Protein AF-A0A935HZB0-F1 (afdb_monomer)

pLDDT: mean 74.21, std 20.89, range [40.34, 97.12]

Secondary structure (DSSP, 8-state):
--TTTHHHHSGGG-EEEEEES-HHHHHHHHHHHHHTT--EEEESSSS--B-SS-----------S-EEEEE-GGGHHHHHHHHTT---

Solvent-accessible surface area (backbone atoms only — not comparable to full-atom values): 5462 Å² total; per-residue (Å²): 138,66,77,77,57,60,72,63,65,57,68,79,55,54,37,80,60,47,72,46,80,48,71,74,53,52,57,50,54,50,51,55,34,55,75,69,69,52,55,44,38,45,48,49,51,55,50,73,57,58,65,73,89,80,81,84,73,94,60,77,57,95,55,96,56,51,33,34,34,25,26,46,63,91,47,40,69,61,52,35,60,74,48,67,84,71,76,135

Radius of gyration: 13.51 Å; Cα contacts (8 Å, |Δi|>4): 111; chains: 1; bounding box: 42×25×31 Å

Foldseek 3Di:
DDPVVVVVVQVVAWDWQDWAPDPVLVVVLVVLCVVVVFFKWWPQQLDTDGDDDDDDDNGRDNPVGTTTITGGPVCRVVSNVSCVPRDD

Mean predicted aligned error: 10.45 Å

Nearest PDB structures (foldseek):
  2hfv-assembly1_A  TM=7.368E-01  e=6.470E-03  Pseudomonas aeruginosa
  6fp0-assembly1_A  TM=2.869E-01  e=4.116E+00  Pseudomonas fluorescens
  5y7a-assembly1_A  TM=2.930E-01  e=6.411E+00  Pseudomonas fluorescens

Sequence (88 aa):
MNKKQHEKEDHENLVTVYATGNEAIVSVVKSVLDEAQIRYIAQGEGVQDLFGVGVIGTGFNPITGPIIFKVMPEDEEYAKELLKDITE

Structure (mmCIF, N/CA/C/O backbone):
data_AF-A0A935HZB0-F1
#
_entry.id   AF-A0A935HZB0-F1
#
loop_
_atom_site.group_PDB
_atom_site.id
_atom_site.type_symbol
_atom_site.label_atom_id
_atom_site.label_alt_id
_atom_site.label_comp_id
_atom_site.label_asym_id
_atom_site.label_entity_id
_atom_site.label_seq_id
_atom_site.pdbx_PDB_ins_code
_atom_site.Cartn_x
_atom_site.Cartn_y
_atom_site.Cartn_z
_atom_site.occupancy
_atom_site.B_iso_or_equiv
_atom_site.auth_seq_id
_atom_site.auth_comp_id
_atom_site.auth_asym_id
_atom_site.auth_atom_id
_atom_site.pdbx_PDB_model_num
ATOM 1 N N . MET A 1 1 ? -30.450 14.939 1.002 1.00 42.06 1 MET A N 1
ATOM 2 C CA . MET A 1 1 ? -29.067 14.698 1.468 1.00 42.06 1 MET A CA 1
ATOM 3 C C . MET A 1 1 ? -28.494 13.611 0.573 1.00 42.06 1 MET A C 1
ATOM 5 O O . MET A 1 1 ? -28.971 12.484 0.616 1.00 42.06 1 MET A O 1
ATOM 9 N N . ASN A 1 2 ? -27.636 13.998 -0.374 1.00 43.25 2 ASN A N 1
ATOM 10 C CA . ASN A 1 2 ? -27.254 13.174 -1.523 1.00 43.25 2 ASN A CA 1
ATOM 11 C C . ASN A 1 2 ? -26.016 12.333 -1.195 1.00 43.25 2 ASN A C 1
ATOM 13 O O . ASN A 1 2 ? -24.950 12.893 -0.966 1.00 43.25 2 ASN A O 1
ATOM 17 N N . LYS A 1 3 ? -26.144 11.002 -1.279 1.00 49.00 3 LYS A N 1
ATOM 18 C CA . LYS A 1 3 ? -25.045 10.024 -1.131 1.00 49.00 3 LYS A CA 1
ATOM 19 C C . LYS A 1 3 ? -23.796 10.334 -1.979 1.00 49.00 3 LYS A C 1
ATOM 21 O O . LYS A 1 3 ? -22.707 9.951 -1.598 1.00 49.00 3 LYS A O 1
ATOM 26 N N . LYS A 1 4 ? -23.952 11.091 -3.072 1.00 46.00 4 LYS A N 1
ATOM 27 C CA . LYS A 1 4 ? -22.876 11.484 -4.000 1.00 46.00 4 LYS A CA 1
ATOM 28 C C . LYS A 1 4 ? -21.864 12.501 -3.447 1.00 46.00 4 LYS A C 1
ATOM 30 O O . LYS A 1 4 ? -20.891 12.785 -4.135 1.00 46.00 4 LYS A O 1
ATOM 35 N N . GLN A 1 5 ? -22.134 13.130 -2.300 1.00 42.25 5 GLN A N 1
ATOM 36 C CA . GLN A 1 5 ? -21.217 14.119 -1.712 1.00 42.25 5 GLN A CA 1
ATOM 37 C C . GLN A 1 5 ? -20.164 13.473 -0.803 1.00 42.25 5 GLN A C 1
ATOM 39 O O . GLN A 1 5 ? -19.026 13.909 -0.855 1.00 42.25 5 GLN A O 1
ATOM 44 N N . HIS A 1 6 ? -20.491 12.384 -0.098 1.00 44.59 6 HIS A N 1
ATOM 45 C CA . HIS A 1 6 ? -19.532 11.698 0.781 1.00 44.59 6 HIS A CA 1
ATOM 46 C C . HIS A 1 6 ? -18.366 11.068 0.002 1.00 44.59 6 HIS A C 1
ATOM 48 O O . HIS A 1 6 ? -17.216 11.281 0.346 1.00 44.59 6 HIS A O 1
ATOM 54 N N . GLU A 1 7 ? -18.644 10.411 -1.131 1.00 48.00 7 GLU A N 1
ATOM 55 C CA . GLU A 1 7 ? -17.613 9.719 -1.928 1.00 48.00 7 GLU A CA 1
ATOM 56 C C . GLU A 1 7 ? -16.542 10.660 -2.516 1.00 48.00 7 GLU A C 1
ATOM 58 O O . GLU A 1 7 ? -15.457 10.213 -2.873 1.00 48.00 7 GLU A O 1
ATOM 63 N N . LYS A 1 8 ? -16.827 11.965 -2.644 1.00 43.06 8 LYS A N 1
ATOM 64 C CA . LYS A 1 8 ? -15.871 12.937 -3.201 1.00 43.06 8 LYS A CA 1
ATOM 65 C C . LYS A 1 8 ? -14.917 13.525 -2.166 1.00 43.06 8 LYS A C 1
ATOM 67 O O . LYS A 1 8 ? -13.835 13.945 -2.556 1.00 43.06 8 LYS A O 1
ATOM 72 N N . GLU A 1 9 ? -15.312 13.563 -0.897 1.00 42.56 9 GLU A N 1
ATOM 73 C CA . GLU A 1 9 ? -14.508 14.142 0.189 1.00 42.56 9 GLU A CA 1
ATOM 74 C C . GLU A 1 9 ? -13.464 13.133 0.715 1.00 42.56 9 GLU A C 1
ATOM 76 O O . GLU A 1 9 ? -12.416 13.527 1.222 1.00 42.56 9 GLU A O 1
ATOM 81 N N . ASP A 1 10 ? -13.692 11.831 0.502 1.00 50.00 10 ASP A N 1
ATOM 82 C CA . ASP A 1 10 ? -12.803 10.743 0.937 1.00 50.00 10 ASP A CA 1
ATOM 83 C C . ASP A 1 10 ? -11.519 10.610 0.088 1.00 50.00 10 ASP A C 1
ATOM 85 O O . ASP A 1 10 ? -10.463 10.224 0.586 1.00 50.00 10 ASP A O 1
ATOM 89 N N . HIS A 1 11 ? -11.565 10.974 -1.199 1.00 50.94 11 HIS A N 1
ATOM 90 C CA . HIS A 1 11 ? -10.417 10.826 -2.108 1.00 50.94 11 HIS A CA 1
ATOM 91 C C . HIS A 1 11 ? -9.322 11.888 -1.888 1.00 50.94 11 HIS A C 1
ATOM 93 O O . HIS A 1 11 ? -8.182 11.685 -2.310 1.00 50.94 11 HIS A O 1
ATOM 99 N N . GLU A 1 12 ? -9.641 13.016 -1.242 1.00 58.09 12 GLU A N 1
ATOM 100 C CA . GLU A 1 12 ? -8.688 14.114 -1.016 1.00 58.09 12 GLU A CA 1
ATOM 101 C C . GLU A 1 12 ? -7.689 13.820 0.118 1.00 58.09 12 GLU A C 1
ATOM 103 O O . GLU A 1 12 ? -6.668 14.499 0.217 1.00 58.09 12 GLU A O 1
ATOM 108 N N . ASN A 1 13 ? -7.926 12.771 0.916 1.00 76.81 13 ASN A N 1
ATOM 109 C CA . ASN A 1 13 ? -7.118 12.443 2.095 1.00 76.81 13 ASN A CA 1
ATOM 110 C C . ASN A 1 13 ? -6.353 11.117 1.997 1.00 76.81 13 ASN A C 1
ATOM 112 O O . ASN A 1 13 ? -5.849 10.637 3.005 1.00 76.81 13 ASN A O 1
ATOM 116 N N . LEU A 1 14 ? -6.234 10.507 0.817 1.00 86.00 14 LEU A N 1
ATOM 117 C CA . LEU A 1 14 ? -5.515 9.237 0.691 1.00 86.00 14 LEU A CA 1
ATOM 118 C C . LEU A 1 14 ? -4.037 9.374 1.084 1.00 86.00 14 LEU A C 1
ATOM 120 O O . LEU A 1 14 ? -3.314 10.235 0.571 1.00 86.00 14 LEU A O 1
ATOM 124 N N . VAL A 1 15 ? -3.575 8.474 1.948 1.00 91.75 15 VAL A N 1
ATOM 125 C CA . VAL A 1 15 ? -2.216 8.467 2.499 1.00 91.75 15 VAL A CA 1
ATOM 126 C C . VAL A 1 15 ? -1.375 7.368 1.875 1.00 91.75 15 VAL A C 1
ATOM 128 O O . VAL A 1 15 ? -1.847 6.263 1.616 1.00 91.75 15 VAL A O 1
ATOM 131 N N . THR A 1 16 ? -0.105 7.671 1.620 1.00 93.12 16 THR A N 1
ATOM 132 C CA . THR A 1 16 ? 0.839 6.709 1.047 1.00 93.12 16 THR A CA 1
ATOM 133 C C . THR A 1 16 ? 1.269 5.682 2.088 1.00 93.12 16 THR A C 1
ATOM 135 O O . THR A 1 16 ? 1.779 6.044 3.149 1.00 93.12 16 THR A O 1
ATOM 138 N N . VAL A 1 17 ? 1.150 4.403 1.737 1.00 95.06 17 VAL A N 1
ATOM 139 C CA . VAL A 1 17 ? 1.563 3.279 2.595 1.00 95.06 17 VAL A CA 1
ATOM 140 C C . VAL A 1 17 ? 2.693 2.451 2.000 1.00 95.06 17 VAL A C 1
ATOM 142 O O . VAL A 1 17 ? 3.421 1.810 2.750 1.00 95.06 17 VAL A O 1
ATOM 145 N N . TYR A 1 18 ? 2.892 2.503 0.679 1.00 93.69 18 TYR A N 1
ATOM 146 C CA . TYR A 1 18 ? 3.968 1.776 0.010 1.00 93.69 18 TYR A CA 1
ATOM 147 C C . TYR A 1 18 ? 4.363 2.440 -1.312 1.00 93.69 18 TYR A C 1
ATOM 149 O O . TYR A 1 18 ? 3.536 3.084 -1.962 1.00 93.69 18 TYR A O 1
ATOM 157 N N . ALA A 1 19 ? 5.619 2.278 -1.724 1.00 91.69 19 ALA A N 1
ATOM 158 C CA . ALA A 1 19 ? 6.095 2.695 -3.037 1.00 91.69 19 ALA A CA 1
ATOM 159 C C . ALA A 1 19 ? 7.171 1.728 -3.544 1.00 91.69 19 ALA A C 1
ATOM 161 O O . ALA A 1 19 ? 8.071 1.377 -2.788 1.00 91.69 19 ALA A O 1
ATOM 162 N N . THR A 1 20 ? 7.097 1.317 -4.811 1.00 88.69 20 THR A N 1
ATOM 163 C CA . THR A 1 20 ? 8.092 0.416 -5.421 1.00 88.69 20 THR A CA 1
ATOM 164 C C . THR A 1 20 ? 8.237 0.666 -6.918 1.00 88.69 20 THR A C 1
ATOM 166 O O . THR A 1 20 ? 7.277 1.035 -7.596 1.00 88.69 20 THR A O 1
ATOM 169 N N . GLY A 1 21 ? 9.448 0.473 -7.443 1.00 86.44 21 GLY A N 1
ATOM 170 C CA . GLY A 1 21 ? 9.707 0.442 -8.888 1.00 86.44 21 GLY A CA 1
ATOM 171 C C . GLY A 1 21 ? 9.659 -0.967 -9.488 1.00 86.44 21 GLY A C 1
ATOM 172 O O . GLY A 1 21 ? 9.860 -1.120 -10.691 1.00 86.44 21 GLY A O 1
ATOM 173 N N . ASN A 1 22 ? 9.436 -1.995 -8.667 1.00 85.62 22 ASN A N 1
ATOM 174 C CA . ASN A 1 22 ? 9.487 -3.395 -9.063 1.00 85.62 22 ASN A CA 1
ATOM 175 C C . ASN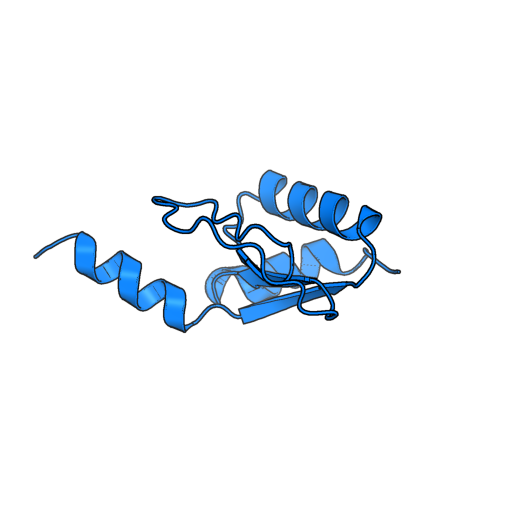 A 1 22 ? 8.076 -3.944 -9.329 1.00 85.62 22 ASN A C 1
ATOM 177 O O . ASN A 1 22 ? 7.280 -4.142 -8.412 1.00 85.62 22 ASN A O 1
ATOM 181 N N . GLU A 1 23 ? 7.783 -4.259 -10.592 1.00 82.62 23 GLU A N 1
ATOM 182 C CA . GLU A 1 23 ? 6.482 -4.791 -11.028 1.00 82.62 23 GLU A CA 1
ATOM 183 C C . GLU A 1 23 ? 6.094 -6.115 -10.342 1.00 82.62 23 GLU A C 1
ATOM 185 O O . GLU A 1 23 ? 4.910 -6.379 -10.116 1.00 82.62 23 GLU A O 1
ATOM 190 N N . ALA A 1 24 ? 7.072 -6.944 -9.958 1.00 86.50 24 ALA A N 1
ATOM 191 C CA . ALA A 1 24 ? 6.788 -8.180 -9.231 1.00 86.50 24 ALA A CA 1
ATOM 192 C C . ALA A 1 24 ? 6.219 -7.881 -7.835 1.00 86.50 24 ALA A C 1
ATOM 194 O O . ALA A 1 24 ? 5.286 -8.546 -7.387 1.00 86.50 24 ALA A O 1
ATOM 195 N N . ILE A 1 25 ? 6.736 -6.840 -7.177 1.00 91.31 25 ILE A N 1
ATOM 196 C CA . ILE A 1 25 ? 6.311 -6.423 -5.837 1.00 91.31 25 ILE A CA 1
ATOM 197 C C . ILE A 1 25 ? 4.942 -5.754 -5.882 1.00 91.31 25 ILE A C 1
ATOM 199 O O . ILE A 1 25 ? 4.120 -6.000 -5.005 1.00 91.31 25 ILE A O 1
ATOM 203 N N . VAL A 1 26 ? 4.648 -4.991 -6.936 1.00 89.94 26 VAL A N 1
ATOM 204 C CA . VAL A 1 26 ? 3.321 -4.391 -7.167 1.00 89.94 26 VAL A CA 1
ATOM 205 C C . VAL A 1 26 ? 2.217 -5.442 -7.064 1.00 89.94 26 VAL A C 1
ATOM 207 O O . VAL A 1 26 ? 1.235 -5.233 -6.357 1.00 89.94 26 VAL A O 1
ATOM 210 N N . SER A 1 27 ? 2.399 -6.598 -7.707 1.00 89.25 27 SER A N 1
ATOM 211 C CA . SER A 1 27 ? 1.412 -7.688 -7.673 1.00 89.25 27 SER A CA 1
ATOM 212 C C . SER A 1 27 ? 1.229 -8.279 -6.268 1.00 89.25 27 SER A C 1
ATOM 214 O O . SER A 1 27 ? 0.111 -8.629 -5.884 1.00 89.25 27 SER A O 1
ATOM 216 N N . VAL A 1 28 ? 2.308 -8.361 -5.484 1.00 93.50 28 VAL A N 1
ATOM 217 C CA . VAL A 1 28 ? 2.265 -8.836 -4.091 1.00 93.50 28 VAL A CA 1
ATOM 218 C C . VAL A 1 28 ? 1.523 -7.835 -3.205 1.00 93.50 28 VAL A C 1
ATOM 220 O O . VAL A 1 28 ? 0.610 -8.228 -2.486 1.00 93.50 28 VAL A O 1
ATOM 223 N N . VAL A 1 29 ? 1.854 -6.544 -3.302 1.00 94.00 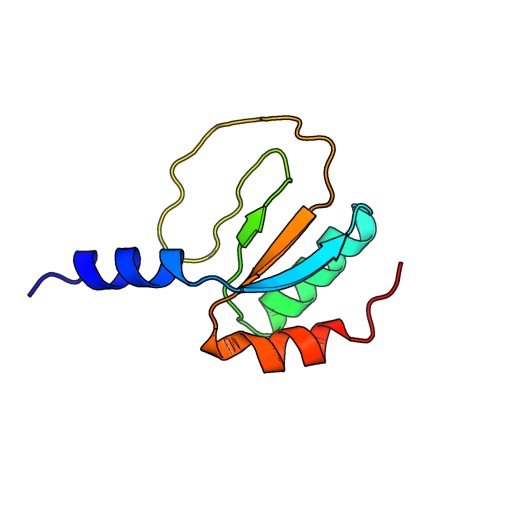29 VAL A N 1
ATOM 224 C CA . VAL A 1 29 ? 1.210 -5.475 -2.519 1.00 94.00 29 VAL A CA 1
ATOM 225 C C . VAL A 1 29 ? -0.292 -5.425 -2.795 1.00 94.00 29 VAL A C 1
ATOM 227 O O . VAL A 1 29 ? -1.077 -5.391 -1.849 1.00 94.00 29 VAL A O 1
ATOM 230 N N . LYS A 1 30 ? -0.697 -5.490 -4.073 1.00 92.06 30 LYS A N 1
ATOM 231 C CA . LYS A 1 30 ? -2.114 -5.566 -4.468 1.00 92.06 30 LYS A CA 1
ATOM 232 C C . LYS A 1 30 ? -2.816 -6.743 -3.794 1.00 92.06 30 LYS A C 1
ATOM 234 O O . LYS A 1 30 ? -3.817 -6.544 -3.121 1.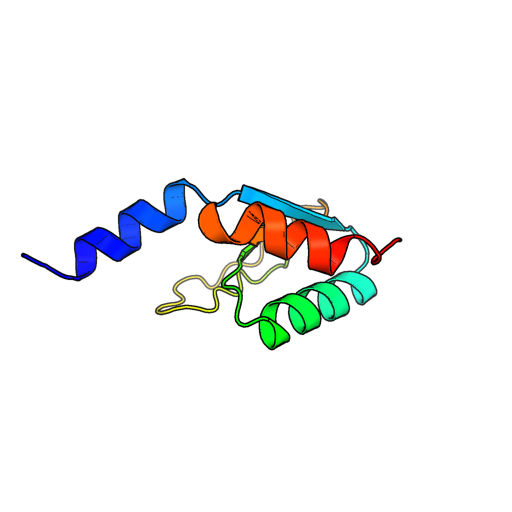00 92.06 30 LYS A O 1
ATOM 239 N N . SER A 1 31 ? -2.230 -7.937 -3.895 1.00 92.81 31 SER A N 1
ATOM 240 C CA . SER A 1 31 ? -2.808 -9.160 -3.324 1.00 92.81 31 SER A CA 1
ATOM 241 C C . SER A 1 31 ? -3.000 -9.067 -1.805 1.00 92.81 31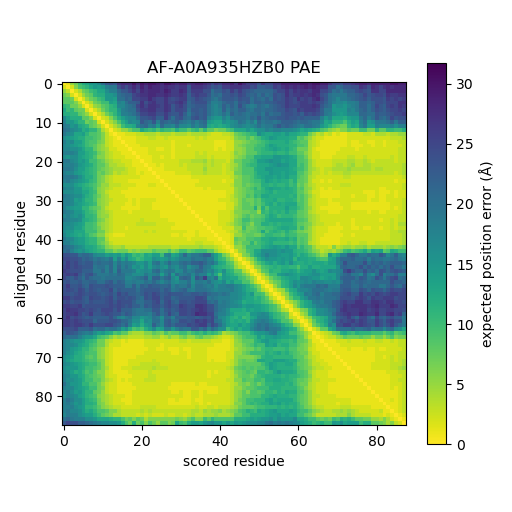 SER A C 1
ATOM 243 O O . SER A 1 31 ? -4.041 -9.476 -1.299 1.00 92.81 31 SER A O 1
ATOM 245 N N . VAL A 1 32 ? -2.029 -8.499 -1.079 1.00 95.38 32 VAL A N 1
ATOM 246 C CA . VAL A 1 32 ? -2.105 -8.328 0.384 1.00 95.38 32 VAL A CA 1
ATOM 247 C C . VAL A 1 32 ? -3.211 -7.347 0.777 1.00 95.38 32 VAL A C 1
ATOM 249 O O . VAL A 1 32 ? -3.989 -7.630 1.688 1.00 95.38 32 VAL A O 1
ATOM 252 N N . LEU A 1 33 ? -3.310 -6.205 0.090 1.00 93.50 33 LEU A N 1
ATOM 253 C CA . LEU A 1 33 ? -4.359 -5.218 0.356 1.00 93.50 33 LEU A CA 1
ATOM 254 C C . LEU A 1 33 ? -5.753 -5.751 -0.023 1.00 93.50 33 LEU A C 1
ATOM 256 O O . LEU A 1 33 ? -6.711 -5.524 0.717 1.00 93.50 33 LEU A O 1
ATOM 260 N N . ASP A 1 34 ? -5.855 -6.510 -1.119 1.00 91.12 34 ASP A N 1
ATOM 261 C CA . ASP A 1 34 ? -7.095 -7.151 -1.572 1.00 91.12 34 ASP A CA 1
ATOM 262 C C . ASP A 1 34 ? -7.597 -8.202 -0.563 1.00 91.12 34 ASP A C 1
ATOM 264 O O . ASP A 1 34 ? -8.785 -8.219 -0.212 1.00 91.12 34 ASP A O 1
ATOM 268 N N . GLU A 1 35 ? -6.699 -9.062 -0.066 1.00 93.44 35 GLU A N 1
ATOM 269 C CA . GLU A 1 35 ? -7.007 -10.075 0.954 1.00 93.44 35 GLU A CA 1
ATOM 270 C C . GLU A 1 35 ? -7.466 -9.426 2.266 1.00 93.44 35 GLU A C 1
ATOM 272 O O . GLU A 1 35 ? -8.430 -9.883 2.884 1.00 93.44 35 GLU A O 1
ATOM 277 N N . ALA A 1 36 ? -6.839 -8.312 2.645 1.00 92.44 36 ALA A N 1
ATOM 278 C CA . ALA A 1 36 ? -7.215 -7.517 3.809 1.00 92.44 36 ALA A CA 1
ATOM 279 C C . ALA A 1 36 ? -8.476 -6.655 3.599 1.00 92.44 36 ALA A C 1
ATOM 281 O O . ALA A 1 36 ? -8.913 -5.985 4.533 1.00 92.44 36 ALA A O 1
ATOM 282 N N . GLN A 1 37 ? -9.075 -6.675 2.400 1.00 92.50 37 GLN A N 1
ATOM 283 C CA . GLN A 1 37 ? -10.242 -5.864 2.024 1.00 92.50 37 GLN A CA 1
ATOM 284 C C . GLN A 1 37 ? -10.011 -4.347 2.183 1.00 92.50 37 GLN A C 1
ATOM 286 O O . GLN A 1 37 ? -10.957 -3.590 2.415 1.00 92.50 37 GLN A O 1
ATOM 291 N N . ILE A 1 38 ? -8.764 -3.894 2.032 1.00 90.12 38 ILE A N 1
ATOM 292 C CA . ILE A 1 38 ? -8.384 -2.483 2.130 1.00 90.12 38 ILE A CA 1
ATOM 293 C C . ILE A 1 38 ? -8.546 -1.834 0.759 1.00 90.12 38 ILE A C 1
ATOM 295 O O . ILE A 1 38 ? -8.010 -2.309 -0.242 1.00 90.12 38 ILE A O 1
ATOM 299 N N . ARG A 1 39 ? -9.262 -0.709 0.697 1.00 87.12 39 ARG A N 1
ATOM 300 C CA . ARG A 1 39 ? -9.388 0.066 -0.546 1.00 87.12 39 ARG A CA 1
ATOM 301 C C . ARG A 1 39 ? -8.106 0.854 -0.796 1.00 87.12 39 ARG A C 1
ATOM 303 O O . ARG A 1 39 ? -7.644 1.575 0.087 1.00 87.12 39 ARG A O 1
ATOM 310 N N . TYR A 1 40 ? -7.568 0.773 -2.011 1.00 87.81 40 TYR A N 1
ATOM 311 C CA . TYR A 1 40 ? -6.354 1.495 -2.387 1.00 87.81 40 TYR A CA 1
ATOM 312 C C . TYR A 1 40 ? -6.398 2.069 -3.806 1.00 87.81 40 TYR A C 1
ATOM 314 O O . TYR A 1 40 ? -7.201 1.668 -4.650 1.00 87.81 40 TYR A O 1
ATOM 322 N N . ILE A 1 41 ? -5.483 3.006 -4.059 1.00 86.25 41 ILE A N 1
ATOM 323 C CA . ILE A 1 41 ? -5.107 3.492 -5.387 1.00 86.25 41 ILE A CA 1
ATOM 324 C C . ILE A 1 41 ? -3.638 3.150 -5.627 1.00 86.25 41 ILE A C 1
ATOM 326 O O . ILE A 1 41 ? -2.789 3.493 -4.803 1.00 86.25 41 ILE A O 1
ATOM 330 N N . ALA A 1 42 ? -3.336 2.552 -6.780 1.00 86.06 42 ALA A N 1
ATOM 331 C CA . ALA A 1 42 ? -1.975 2.426 -7.299 1.00 86.06 42 ALA A CA 1
ATOM 332 C C . ALA A 1 42 ? -1.707 3.542 -8.328 1.00 86.06 42 ALA A C 1
ATOM 334 O O . ALA A 1 42 ? -2.225 3.529 -9.444 1.00 86.06 42 ALA A O 1
ATOM 335 N N . GLN A 1 43 ? -0.929 4.557 -7.945 1.00 78.00 43 GLN A N 1
ATOM 336 C CA . GLN A 1 43 ? -0.558 5.680 -8.815 1.00 78.00 43 GLN A CA 1
ATOM 337 C C . GLN A 1 43 ? 0.792 5.406 -9.484 1.00 78.00 43 GLN A C 1
ATOM 339 O O . GLN A 1 43 ? 1.780 5.221 -8.785 1.00 78.00 43 GLN A O 1
ATOM 344 N N . GLY A 1 44 ? 0.857 5.435 -10.817 1.00 68.31 44 GLY A N 1
ATOM 345 C CA . GLY A 1 44 ? 2.106 5.246 -11.575 1.00 68.31 44 GLY A CA 1
ATOM 346 C C . GLY A 1 44 ? 2.093 4.043 -12.517 1.00 68.31 44 GLY A C 1
ATOM 347 O O . GLY A 1 44 ? 2.886 4.000 -13.452 1.00 68.31 44 GLY A O 1
ATOM 348 N N . GLU A 1 45 ? 1.145 3.116 -12.358 1.00 56.31 45 GLU A N 1
ATOM 349 C CA . GLU A 1 45 ? 0.796 2.207 -13.447 1.00 56.31 45 GLU A CA 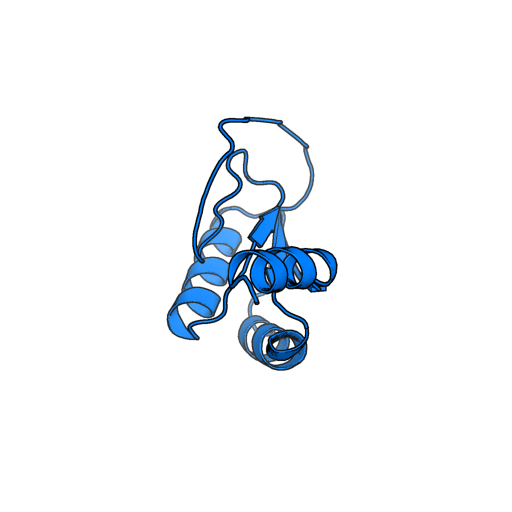1
ATOM 350 C C . GLU A 1 45 ? 0.119 3.026 -14.554 1.00 56.31 45 GLU A C 1
ATOM 352 O O . GLU A 1 45 ? -0.648 3.951 -14.280 1.00 56.31 45 GLU A O 1
ATOM 357 N N . GLY A 1 46 ? 0.364 2.693 -15.824 1.00 50.75 46 GLY A N 1
ATOM 358 C CA . GLY A 1 46 ? -0.303 3.318 -16.979 1.00 50.75 46 GLY A CA 1
ATOM 359 C C . GLY A 1 46 ? -1.834 3.142 -17.017 1.00 50.75 46 GLY A C 1
ATOM 360 O O . GLY A 1 46 ? -2.452 3.436 -18.040 1.00 50.75 46 GLY A O 1
ATOM 361 N N . VAL A 1 47 ? -2.431 2.653 -15.926 1.00 51.31 47 VAL A N 1
ATOM 362 C CA . VAL A 1 47 ? -3.848 2.440 -15.651 1.00 51.31 47 VAL A CA 1
ATOM 363 C C . VAL A 1 47 ? -4.064 2.764 -14.165 1.00 51.31 47 VAL A C 1
ATOM 365 O O . VAL A 1 47 ? -3.480 2.118 -13.304 1.00 51.31 47 VAL A O 1
ATOM 368 N N . GLN A 1 48 ? -4.875 3.779 -13.847 1.00 52.41 48 GLN A N 1
ATOM 369 C CA . GLN A 1 48 ? -5.353 3.985 -12.474 1.00 52.41 48 GLN A CA 1
ATOM 370 C C . GLN A 1 48 ? -6.420 2.924 -12.184 1.00 52.41 48 GLN A C 1
ATOM 372 O O . GLN A 1 48 ? -7.587 3.122 -12.526 1.00 52.41 48 GLN A O 1
ATOM 377 N N . ASP A 1 49 ? -6.027 1.801 -11.586 1.00 54.97 49 ASP A N 1
ATOM 378 C CA . ASP A 1 49 ? -6.987 0.864 -11.002 1.00 54.97 49 ASP A CA 1
ATOM 379 C C . ASP A 1 49 ? -7.515 1.458 -9.689 1.00 54.97 49 ASP A C 1
ATOM 381 O O . ASP A 1 49 ? -6.776 1.651 -8.722 1.00 54.97 49 ASP A O 1
ATOM 385 N N . LEU A 1 50 ? -8.807 1.797 -9.688 1.00 54.38 50 LEU A N 1
ATOM 386 C CA . LEU A 1 50 ? -9.564 2.206 -8.507 1.00 54.38 50 LEU A CA 1
ATOM 387 C C . LEU A 1 50 ? -10.531 1.075 -8.160 1.00 54.38 50 LEU A C 1
ATOM 389 O O . LEU A 1 50 ? -11.553 0.902 -8.831 1.00 54.38 50 LEU A O 1
ATOM 393 N N . PHE A 1 51 ? -10.239 0.313 -7.107 1.00 54.78 51 PHE A N 1
ATOM 394 C CA . PHE A 1 51 ? -11.197 -0.645 -6.559 1.00 54.78 51 PHE A CA 1
ATOM 395 C C . PHE A 1 51 ? -12.035 0.020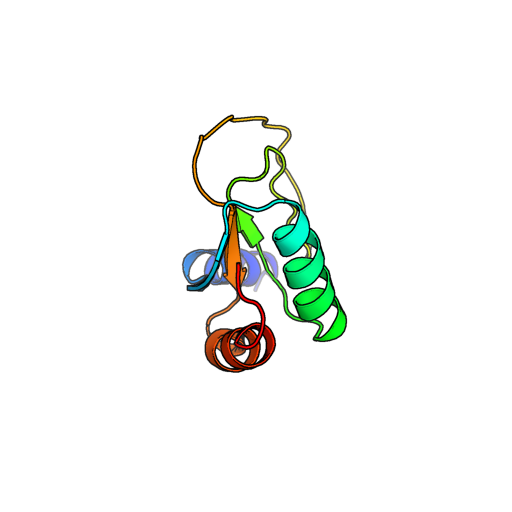 -5.457 1.00 54.78 51 PHE A C 1
ATOM 397 O O . PHE A 1 51 ? -11.575 0.269 -4.346 1.00 54.78 51 PHE A O 1
ATOM 404 N N . GLY A 1 52 ? -13.291 0.329 -5.804 1.00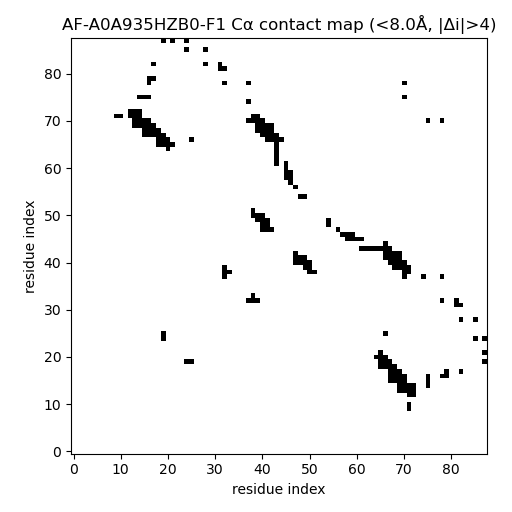 51.44 52 GLY A N 1
ATOM 405 C CA . GLY A 1 52 ? -14.273 1.002 -4.946 1.00 51.44 52 GLY A CA 1
ATOM 406 C C . GLY A 1 52 ? -15.097 2.030 -5.728 1.00 51.44 52 GLY A C 1
ATOM 407 O O . GLY A 1 52 ? -14.718 3.184 -5.805 1.00 51.44 52 GLY A O 1
ATOM 408 N N . VAL A 1 53 ? -16.208 1.590 -6.333 1.00 44.16 53 VAL A N 1
ATOM 409 C CA . VAL A 1 53 ? -17.244 2.396 -7.025 1.00 44.16 53 VAL A CA 1
ATOM 410 C C . VAL A 1 53 ? -16.723 3.500 -7.975 1.00 44.16 53 VAL A C 1
ATOM 412 O O . VAL A 1 53 ? -16.647 4.671 -7.628 1.00 44.16 53 VAL A O 1
ATOM 415 N N . GLY A 1 54 ? -16.532 3.137 -9.251 1.00 42.91 54 GLY A N 1
ATOM 416 C CA . GLY A 1 54 ? -16.568 4.077 -10.382 1.00 42.91 54 GLY A CA 1
ATOM 417 C C . GLY A 1 54 ? -15.209 4.463 -10.967 1.00 42.91 54 GLY A C 1
ATOM 418 O O . GLY A 1 54 ? -14.625 5.475 -10.600 1.00 42.91 54 GLY A O 1
ATOM 419 N N . VAL A 1 55 ? -14.758 3.717 -11.978 1.00 46.34 55 VAL A N 1
ATOM 420 C CA . VAL A 1 55 ? -13.610 4.108 -12.808 1.00 46.34 55 VAL A CA 1
ATOM 421 C C . VAL A 1 55 ? -14.096 4.962 -13.987 1.00 46.34 55 VAL A C 1
ATOM 423 O O . VAL A 1 55 ? -14.883 4.499 -14.813 1.00 46.34 55 VAL A O 1
ATOM 426 N N . ILE A 1 56 ? -13.600 6.198 -14.102 1.00 43.72 56 ILE A N 1
ATOM 427 C CA . ILE A 1 56 ? -13.533 6.946 -15.368 1.00 43.72 56 ILE A CA 1
ATOM 428 C C . ILE A 1 56 ? -12.070 7.340 -15.572 1.00 43.72 56 ILE A C 1
ATOM 430 O O . ILE A 1 56 ? -11.555 8.173 -14.833 1.00 43.72 56 ILE A O 1
ATOM 434 N N . GLY A 1 57 ? -11.414 6.788 -16.596 1.00 44.84 57 GLY A N 1
ATOM 435 C CA . GLY A 1 57 ? -10.106 7.282 -17.026 1.00 44.84 57 GLY A CA 1
ATOM 436 C C . GLY A 1 57 ? -9.303 6.301 -17.874 1.00 44.84 57 GLY A C 1
ATOM 437 O O . GLY A 1 57 ? -8.519 5.522 -17.353 1.00 44.84 57 GLY A O 1
ATOM 438 N N . THR A 1 58 ? -9.449 6.381 -19.197 1.00 41.16 58 THR A N 1
ATOM 439 C CA . THR A 1 58 ? -8.502 5.805 -20.161 1.00 41.16 58 THR A CA 1
ATOM 440 C C . THR A 1 58 ? -7.339 6.785 -20.344 1.00 41.16 58 THR A C 1
ATOM 442 O O . THR A 1 58 ? -7.492 7.785 -21.048 1.00 41.16 58 THR A O 1
ATOM 445 N N . GLY A 1 59 ? -6.191 6.552 -19.710 1.00 41.53 59 GLY A N 1
ATOM 446 C CA . GLY A 1 59 ? -5.041 7.448 -19.859 1.00 41.53 59 GLY A CA 1
ATOM 447 C C . GLY A 1 59 ? -3.718 6.788 -19.500 1.00 41.53 59 GLY A C 1
ATOM 448 O O . GLY A 1 59 ? -3.377 6.693 -18.329 1.00 41.53 59 GLY A O 1
ATOM 449 N N . PHE A 1 60 ? -2.963 6.386 -20.523 1.00 40.34 60 PHE A N 1
ATOM 450 C CA . PHE A 1 60 ? -1.573 5.953 -20.407 1.00 40.34 60 PHE A CA 1
ATOM 451 C C . PHE A 1 60 ? -0.683 7.200 -20.295 1.00 40.34 60 PHE A C 1
ATOM 453 O O . PHE A 1 60 ? -0.587 7.967 -21.255 1.00 40.34 60 PHE A O 1
ATOM 460 N N . ASN A 1 61 ? -0.054 7.435 -19.141 1.00 44.97 61 ASN A N 1
ATOM 461 C CA . ASN A 1 61 ? 0.982 8.459 -18.994 1.00 44.97 61 ASN A CA 1
ATOM 462 C C . ASN A 1 61 ? 2.253 7.789 -18.449 1.00 44.97 61 ASN A C 1
ATOM 464 O O . ASN A 1 61 ? 2.244 7.364 -17.294 1.00 44.97 61 ASN A O 1
ATOM 468 N N . PRO A 1 62 ? 3.324 7.644 -19.250 1.00 46.47 62 PRO A N 1
ATOM 469 C CA . PRO A 1 62 ? 4.560 7.002 -18.823 1.00 46.47 62 PRO A CA 1
ATOM 470 C C . PRO A 1 62 ? 5.338 7.968 -17.924 1.00 46.47 62 PRO A C 1
ATOM 472 O O . PRO A 1 62 ? 6.302 8.606 -18.345 1.00 46.47 62 PRO A O 1
ATOM 475 N N . ILE A 1 63 ? 4.894 8.121 -16.679 1.00 51.25 63 ILE A N 1
ATOM 476 C CA . ILE A 1 63 ? 5.694 8.770 -15.646 1.00 51.25 63 ILE A CA 1
ATOM 477 C C . ILE A 1 63 ? 6.651 7.698 -15.129 1.00 51.25 63 ILE A C 1
ATOM 479 O O . ILE A 1 63 ? 6.232 6.720 -14.526 1.00 51.25 63 ILE A O 1
ATOM 483 N N . THR A 1 64 ? 7.940 7.887 -15.395 1.00 58.94 64 THR A N 1
ATOM 484 C CA . THR A 1 64 ? 9.088 7.033 -15.037 1.00 58.94 64 THR A CA 1
ATOM 485 C C . THR A 1 64 ? 9.361 6.946 -13.522 1.00 58.94 64 THR A C 1
ATOM 4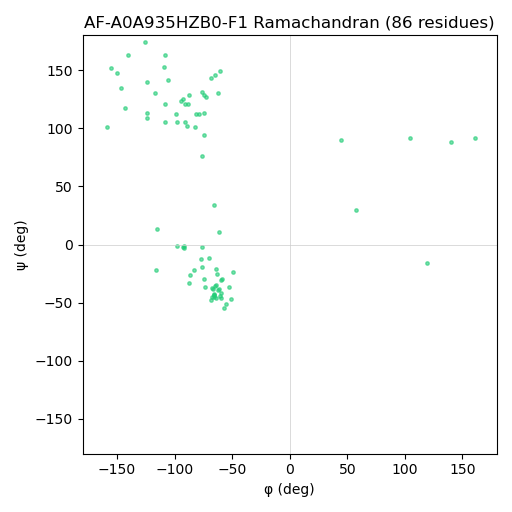87 O O . THR A 1 64 ? 10.516 6.930 -13.102 1.00 58.94 64 THR A O 1
ATOM 490 N N . GLY A 1 65 ? 8.321 6.988 -12.688 1.00 64.81 65 GLY A N 1
ATOM 491 C CA . GLY A 1 65 ? 8.406 6.987 -11.228 1.00 64.81 65 GLY A CA 1
ATOM 492 C C . GLY A 1 65 ? 7.934 5.666 -10.615 1.00 64.81 65 GLY A C 1
ATOM 493 O O . GLY A 1 65 ? 7.257 4.892 -11.290 1.00 64.81 65 GLY A O 1
ATOM 494 N N . PRO A 1 66 ? 8.281 5.398 -9.344 1.00 77.88 66 PRO A N 1
ATOM 495 C CA . PRO A 1 66 ? 7.782 4.228 -8.633 1.00 77.88 66 PRO A CA 1
ATOM 496 C C . PRO A 1 66 ? 6.254 4.269 -8.539 1.00 77.88 66 PRO A C 1
ATOM 498 O O . PRO A 1 66 ? 5.652 5.342 -8.448 1.00 77.88 66 PRO A O 1
ATOM 501 N N . ILE A 1 67 ? 5.639 3.093 -8.517 1.00 86.25 67 ILE A N 1
ATOM 502 C CA . ILE A 1 67 ? 4.212 2.934 -8.264 1.00 86.25 67 ILE A CA 1
ATOM 503 C C . ILE A 1 67 ? 3.967 3.212 -6.785 1.00 86.25 67 ILE A C 1
ATOM 505 O O . ILE A 1 67 ? 4.620 2.626 -5.921 1.00 86.25 67 ILE A O 1
ATOM 509 N N . ILE A 1 68 ? 3.040 4.123 -6.501 1.00 89.75 68 ILE A N 1
ATOM 510 C CA . ILE A 1 68 ? 2.700 4.581 -5.155 1.00 89.75 68 ILE A CA 1
ATOM 511 C C . ILE A 1 68 ? 1.329 4.036 -4.774 1.00 89.75 68 ILE A C 1
ATOM 513 O O . ILE A 1 68 ? 0.329 4.359 -5.416 1.00 89.75 68 ILE A O 1
ATOM 517 N N . PHE A 1 69 ? 1.283 3.265 -3.694 1.00 91.56 69 PHE A N 1
ATOM 518 C CA . PHE A 1 69 ? 0.052 2.752 -3.111 1.00 91.56 69 PHE A CA 1
ATOM 519 C C . PHE A 1 69 ? -0.447 3.696 -2.029 1.00 91.56 69 PHE A C 1
ATOM 521 O O . PHE A 1 69 ? 0.280 4.025 -1.082 1.00 91.56 69 PHE A O 1
ATOM 528 N N . LYS A 1 70 ? -1.700 4.121 -2.174 1.00 91.25 70 LYS A N 1
ATOM 529 C CA . LYS A 1 70 ? -2.382 4.982 -1.213 1.00 91.25 70 LYS A CA 1
ATOM 530 C C . LYS A 1 70 ? -3.673 4.346 -0.737 1.00 91.25 70 LYS A C 1
ATOM 532 O O . LYS A 1 70 ? -4.397 3.789 -1.554 1.00 91.25 70 LYS A O 1
ATOM 537 N N . VAL A 1 71 ? -3.962 4.478 0.548 1.00 90.19 71 VAL A N 1
ATOM 538 C CA . VAL A 1 71 ? -5.177 3.969 1.203 1.00 90.19 71 VAL A CA 1
ATOM 539 C C . VAL A 1 71 ? -5.877 5.103 1.939 1.00 90.19 71 VAL A C 1
ATOM 541 O O . VAL A 1 71 ? -5.359 6.222 2.015 1.00 90.19 71 VAL A O 1
ATOM 544 N N . MET A 1 72 ? -7.055 4.822 2.478 1.00 89.75 72 MET A N 1
ATOM 545 C CA . MET A 1 72 ? -7.736 5.743 3.378 1.00 89.75 72 MET A CA 1
ATOM 546 C C . MET A 1 72 ? -6.938 5.930 4.687 1.00 89.75 72 MET A C 1
ATOM 548 O O . MET A 1 72 ? -6.319 4.968 5.145 1.00 89.75 72 MET A O 1
ATOM 552 N N . PRO A 1 73 ? -6.939 7.123 5.315 1.00 90.56 73 PRO A N 1
ATOM 553 C CA . PRO A 1 73 ? -6.229 7.363 6.576 1.00 90.56 73 PRO A CA 1
ATOM 554 C C . PRO A 1 73 ? -6.555 6.361 7.686 1.00 90.56 73 PRO A C 1
ATOM 556 O O . PRO A 1 73 ? -5.672 5.983 8.450 1.00 90.56 73 PRO A O 1
ATOM 559 N N . GLU A 1 74 ? -7.807 5.906 7.770 1.00 92.38 74 GLU A N 1
ATOM 560 C CA . GLU A 1 74 ? -8.238 4.914 8.758 1.00 92.38 74 GLU A CA 1
ATOM 561 C C . GLU A 1 74 ? -7.550 3.548 8.610 1.00 92.38 74 GLU A C 1
ATOM 563 O O . GLU A 1 74 ? -7.405 2.837 9.602 1.00 92.38 74 GLU A O 1
ATOM 568 N N . ASP A 1 75 ? -7.085 3.210 7.406 1.00 93.62 75 ASP A N 1
ATOM 569 C CA . ASP A 1 75 ? -6.411 1.947 7.102 1.00 93.62 75 ASP A CA 1
ATOM 570 C C . ASP A 1 75 ? -4.878 2.090 7.109 1.00 93.62 75 ASP A C 1
ATOM 572 O O . ASP A 1 75 ? -4.171 1.107 6.897 1.00 93.62 75 ASP A O 1
ATOM 576 N N . GLU A 1 76 ? -4.332 3.291 7.344 1.00 94.25 76 GLU A N 1
ATOM 577 C CA . GLU A 1 76 ? -2.905 3.595 7.173 1.00 94.25 76 GLU A CA 1
ATOM 578 C C . GLU A 1 76 ? -1.994 2.687 8.002 1.00 94.25 76 GLU A C 1
ATOM 580 O O . GLU A 1 76 ? -1.068 2.072 7.468 1.00 94.25 76 GLU A O 1
ATOM 585 N N . GLU A 1 77 ? -2.231 2.633 9.314 1.00 96.25 77 GLU A N 1
ATOM 586 C CA . GLU A 1 77 ? -1.386 1.874 10.236 1.0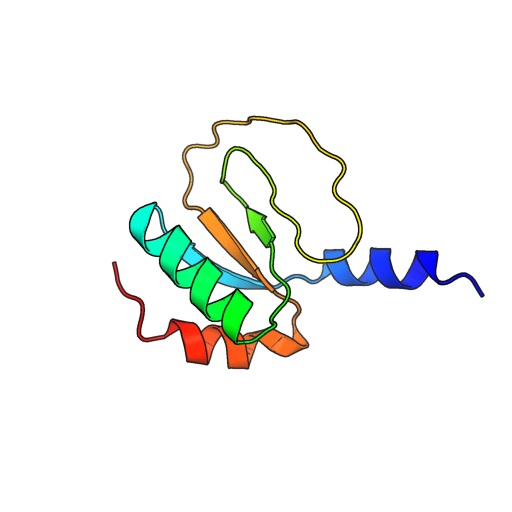0 96.25 77 GLU A CA 1
ATOM 587 C C . GLU A 1 77 ? -1.481 0.377 9.950 1.00 96.25 77 GLU A C 1
ATOM 589 O O . GLU A 1 77 ? -0.458 -0.305 9.893 1.00 96.25 77 GLU A O 1
ATOM 594 N N . TYR A 1 78 ? -2.694 -0.116 9.694 1.00 96.50 78 TYR A N 1
ATOM 595 C CA . TYR A 1 78 ? -2.925 -1.525 9.402 1.00 96.50 78 TYR A CA 1
ATOM 596 C C . TYR A 1 78 ? -2.300 -1.937 8.064 1.00 96.50 78 TYR A C 1
ATOM 598 O O . TYR A 1 78 ? -1.578 -2.930 7.996 1.00 96.50 78 TYR A O 1
ATOM 606 N N . ALA A 1 79 ? -2.478 -1.136 7.012 1.00 95.81 79 ALA A N 1
ATOM 607 C CA . ALA A 1 79 ? -1.846 -1.367 5.718 1.00 95.81 79 ALA A CA 1
ATOM 608 C C . ALA A 1 79 ? -0.314 -1.338 5.825 1.00 95.81 79 ALA A C 1
ATOM 610 O O . ALA A 1 79 ? 0.356 -2.220 5.292 1.00 95.81 79 ALA A O 1
ATOM 611 N N . LYS A 1 80 ? 0.264 -0.374 6.554 1.00 95.94 80 LYS A N 1
ATOM 612 C CA . LYS A 1 80 ? 1.717 -0.334 6.795 1.00 95.94 80 LYS A CA 1
ATOM 613 C C . LYS A 1 80 ? 2.207 -1.564 7.546 1.00 95.94 80 LYS A C 1
ATOM 615 O O . LYS A 1 80 ? 3.285 -2.067 7.237 1.00 95.94 80 LYS A O 1
ATOM 620 N N . GLU A 1 81 ? 1.435 -2.057 8.510 1.00 97.12 81 GLU A N 1
ATOM 621 C CA . GLU A 1 81 ? 1.782 -3.271 9.240 1.00 97.12 81 GLU A CA 1
ATOM 622 C C . GLU A 1 81 ? 1.775 -4.508 8.333 1.00 97.12 81 GLU A C 1
ATOM 624 O O . GLU A 1 81 ? 2.711 -5.304 8.400 1.00 97.12 81 GLU A O 1
ATOM 629 N N . LEU A 1 82 ? 0.770 -4.656 7.469 1.00 96.19 82 LEU A N 1
ATOM 630 C CA . LEU A 1 82 ? 0.677 -5.777 6.527 1.00 96.19 82 LEU A CA 1
ATOM 631 C C . LEU A 1 82 ? 1.819 -5.786 5.505 1.00 96.19 82 LEU A C 1
ATOM 633 O O . LEU A 1 82 ? 2.293 -6.847 5.106 1.00 96.19 82 LEU A O 1
ATOM 637 N N . LEU A 1 83 ? 2.266 -4.604 5.082 1.00 95.50 83 LEU A N 1
ATOM 638 C CA . LEU A 1 83 ? 3.279 -4.451 4.038 1.00 95.50 83 LEU A CA 1
ATOM 639 C C . LEU A 1 83 ? 4.716 -4.384 4.586 1.00 95.50 83 LEU A C 1
ATOM 641 O O . LEU A 1 83 ? 5.659 -4.333 3.797 1.00 95.50 83 LEU A O 1
ATOM 645 N N . LYS A 1 84 ? 4.912 -4.400 5.914 1.00 94.62 84 LYS A N 1
ATOM 646 C CA . LYS A 1 84 ? 6.225 -4.185 6.557 1.00 94.62 84 LYS A CA 1
ATOM 647 C C . LYS A 1 84 ? 7.298 -5.200 6.151 1.00 94.62 84 LYS A C 1
ATOM 649 O O . LYS A 1 84 ? 8.478 -4.864 6.147 1.00 94.62 84 LYS A O 1
ATOM 654 N N . ASP A 1 85 ? 6.884 -6.425 5.831 1.00 92.06 85 ASP A N 1
ATOM 655 C CA . ASP A 1 85 ? 7.777 -7.539 5.500 1.00 92.06 85 ASP A CA 1
ATOM 656 C C . ASP A 1 85 ? 8.060 -7.637 3.988 1.00 92.06 85 ASP A C 1
ATOM 658 O O . ASP A 1 85 ? 8.828 -8.494 3.549 1.00 92.06 85 ASP A O 1
ATOM 662 N N . ILE A 1 86 ? 7.461 -6.757 3.175 1.00 91.06 86 ILE A N 1
ATOM 663 C CA . ILE A 1 86 ? 7.673 -6.712 1.726 1.00 91.06 86 ILE A CA 1
ATOM 664 C C . ILE A 1 86 ? 8.853 -5.786 1.421 1.00 91.06 86 ILE A C 1
ATOM 666 O O . ILE A 1 86 ? 8.724 -4.559 1.411 1.00 91.06 86 ILE A O 1
ATOM 670 N N . THR A 1 87 ? 10.007 -6.383 1.138 1.00 82.12 87 THR A N 1
ATOM 671 C CA . THR A 1 87 ? 11.250 -5.681 0.784 1.00 82.12 87 THR A CA 1
ATOM 672 C C . THR A 1 87 ? 11.614 -5.875 -0.689 1.00 82.12 87 THR A C 1
ATOM 674 O O . THR A 1 87 ? 11.269 -6.905 -1.270 1.00 82.12 87 THR A O 1
ATOM 677 N N . GLU A 1 88 ? 12.334 -4.908 -1.271 1.00 69.38 88 GLU A N 1
ATOM 678 C CA . GLU A 1 88 ? 12.863 -4.985 -2.648 1.00 69.38 88 GLU A CA 1
ATOM 679 C C . GLU A 1 88 ? 14.089 -5.894 -2.804 1.00 69.38 88 GLU A C 1
ATOM 681 O O . GLU A 1 88 ? 14.926 -5.943 -1.872 1.00 69.38 88 GLU A O 1
#